Protein AF-A0A495JY18-F1 (afdb_monomer)

Mean predicted aligned error: 16.3 Å

Foldseek 3Di:
DDDDDDDDDDDDDDDDDDDDDDDDDPPPPPDDPDDFPPDDADEDDQPDDQQAQDDPQHWYAAPNWIWTWHDDDQWIWTFGPPAPDHRDTDIGHNPPPPDPPPVCPPPDDPPDPRRTNNNVNVVVVVVVVQADPVPRHGDD

Structure (mmCIF, N/CA/C/O backbone):
data_AF-A0A495JY18-F1
#
_entry.id   AF-A0A495JY18-F1
#
loop_
_atom_site.group_PDB
_atom_site.id
_atom_site.type_symbol
_atom_site.label_atom_id
_atom_site.label_alt_id
_atom_site.label_comp_id
_atom_site.label_asym_id
_atom_site.label_entity_id
_atom_site.label_seq_id
_atom_site.pdbx_PDB_ins_code
_atom_site.Cartn_x
_atom_site.Cartn_y
_atom_site.Cartn_z
_atom_site.occupancy
_atom_site.B_iso_or_equiv
_atom_site.auth_seq_id
_atom_site.auth_comp_id
_atom_site.auth_asym_id
_atom_site.auth_atom_id
_atom_site.pdbx_PDB_model_num
ATOM 1 N N . MET A 1 1 ? 28.451 68.472 44.646 1.00 46.84 1 MET A N 1
ATOM 2 C CA . MET A 1 1 ? 28.330 67.169 43.954 1.00 46.84 1 MET A CA 1
ATOM 3 C C . MET A 1 1 ? 26.974 67.140 43.270 1.00 46.84 1 MET A C 1
ATOM 5 O O . MET A 1 1 ? 25.976 67.416 43.920 1.00 46.84 1 MET A O 1
ATOM 9 N N . SER A 1 2 ? 26.993 66.992 41.948 1.00 47.94 2 SER A N 1
ATOM 10 C CA . SER A 1 2 ? 25.939 67.388 41.003 1.00 47.94 2 SER A CA 1
ATOM 11 C C . SER A 1 2 ? 24.695 66.477 40.981 1.00 47.94 2 SER A C 1
ATOM 13 O O . SER A 1 2 ? 24.796 65.308 41.358 1.00 47.94 2 SER A O 1
ATOM 15 N N . PRO A 1 3 ? 23.536 66.999 40.525 1.00 51.09 3 PRO A N 1
ATOM 16 C CA . PRO A 1 3 ? 22.244 66.304 40.518 1.00 51.09 3 PRO A CA 1
ATOM 17 C C . PRO A 1 3 ? 22.090 65.290 39.370 1.00 51.09 3 PRO A C 1
ATOM 19 O O . PRO A 1 3 ? 22.623 65.478 38.278 1.00 51.09 3 PRO A O 1
ATOM 22 N N . ARG A 1 4 ? 21.302 64.231 39.612 1.00 49.78 4 ARG A N 1
ATOM 23 C CA . ARG A 1 4 ? 20.810 63.288 38.592 1.00 49.78 4 ARG A CA 1
ATOM 24 C C . ARG A 1 4 ? 19.549 63.851 37.927 1.00 49.78 4 ARG A C 1
ATOM 26 O O . ARG A 1 4 ? 18.555 64.065 38.612 1.00 49.78 4 ARG A O 1
ATOM 33 N N . SER A 1 5 ? 19.602 64.019 36.607 1.00 51.72 5 SER A N 1
ATOM 34 C CA . SER A 1 5 ? 18.470 64.286 35.706 1.00 51.72 5 SER A CA 1
ATOM 35 C C . SER A 1 5 ? 18.673 63.552 34.359 1.00 51.72 5 SER A C 1
ATOM 37 O O . SER A 1 5 ? 19.797 63.117 34.100 1.00 51.72 5 SER A O 1
ATOM 39 N N . PRO A 1 6 ? 17.609 63.345 33.548 1.00 60.16 6 PRO A N 1
ATOM 40 C CA . PRO A 1 6 ? 17.376 62.109 32.779 1.00 60.16 6 PRO A CA 1
ATOM 41 C C . PRO A 1 6 ? 17.305 62.265 31.237 1.00 60.16 6 PRO A C 1
ATOM 43 O O . PRO A 1 6 ? 17.418 63.380 30.735 1.00 60.16 6 PRO A O 1
ATOM 46 N N . LEU A 1 7 ? 16.987 61.130 30.563 1.00 45.09 7 LEU A N 1
ATOM 47 C CA . LEU A 1 7 ? 16.418 60.904 29.199 1.00 45.09 7 LEU A CA 1
ATOM 48 C C . LEU A 1 7 ? 17.409 60.478 28.070 1.00 45.09 7 LEU A C 1
ATOM 50 O O . LEU A 1 7 ? 18.594 60.772 28.194 1.00 45.09 7 LEU A O 1
ATOM 54 N N . PRO A 1 8 ? 16.964 59.932 26.900 1.00 52.59 8 PRO A N 1
ATOM 55 C CA . PRO A 1 8 ? 15.890 58.947 26.599 1.00 52.59 8 PRO A CA 1
ATOM 56 C C . PRO A 1 8 ? 16.225 57.937 25.440 1.00 52.59 8 PRO A C 1
ATOM 58 O O . PRO A 1 8 ? 17.305 57.971 24.863 1.00 52.59 8 PRO A O 1
ATOM 61 N N . HIS A 1 9 ? 15.224 57.117 25.061 1.00 40.16 9 HIS A N 1
ATOM 62 C CA . HIS A 1 9 ? 15.012 56.384 23.784 1.00 40.16 9 HIS A CA 1
ATOM 63 C C . HIS A 1 9 ? 15.339 54.880 23.725 1.00 40.16 9 HIS A C 1
ATOM 65 O O . HIS A 1 9 ? 16.369 54.460 23.207 1.00 40.16 9 HIS A O 1
ATOM 71 N N . ALA A 1 10 ? 14.362 54.055 24.118 1.00 42.31 10 ALA A N 1
ATOM 72 C CA . ALA A 1 10 ? 14.137 52.773 23.452 1.00 42.31 10 ALA A CA 1
ATOM 73 C C . ALA A 1 10 ? 13.232 52.999 22.227 1.00 42.31 10 ALA A C 1
ATOM 75 O O . ALA A 1 10 ? 12.270 53.768 22.274 1.00 42.31 10 ALA A O 1
ATOM 76 N N . CYS A 1 11 ? 13.629 52.369 21.128 1.00 36.06 11 CYS A N 1
ATOM 77 C CA . CYS A 1 11 ? 13.139 52.514 19.763 1.00 36.06 11 CYS A CA 1
ATOM 78 C C . CYS A 1 11 ? 11.753 51.862 19.547 1.00 36.06 11 CYS A C 1
ATOM 80 O O . CYS A 1 11 ? 11.561 50.751 20.023 1.00 36.06 11 CYS A O 1
ATOM 82 N N . LEU A 1 12 ? 10.877 52.579 18.814 1.00 44.28 12 LEU A N 1
ATOM 83 C CA . LEU A 1 12 ? 9.844 52.207 17.806 1.00 44.28 12 LEU A CA 1
ATOM 84 C C . LEU A 1 12 ? 9.036 50.880 17.900 1.00 44.28 12 LEU A C 1
ATOM 86 O O . LEU A 1 12 ? 9.575 49.881 18.359 1.00 44.28 12 LEU A O 1
ATOM 90 N N . PRO A 1 13 ? 7.785 50.808 17.356 1.00 45.19 13 PRO A N 1
ATOM 91 C CA . PRO A 1 13 ? 7.299 51.563 16.178 1.00 45.19 13 PRO A CA 1
ATOM 92 C C . PRO A 1 13 ? 5.856 52.139 16.215 1.00 45.19 13 PRO A C 1
ATOM 94 O O . PRO A 1 13 ? 4.992 51.619 16.920 1.00 45.19 13 PRO A O 1
ATOM 97 N N . PRO A 1 14 ? 5.547 53.157 15.379 1.00 40.03 14 PRO A N 1
ATOM 98 C CA . PRO A 1 14 ? 4.188 53.464 14.939 1.00 40.03 14 PRO A CA 1
ATOM 99 C C . PRO A 1 14 ? 3.821 52.759 13.612 1.00 40.03 14 PRO A C 1
ATOM 101 O O . PRO A 1 14 ? 4.664 52.549 12.742 1.00 40.03 14 PRO A O 1
ATOM 104 N N . ALA A 1 15 ? 2.537 52.417 13.476 1.00 41.78 15 ALA A N 1
ATOM 105 C CA . ALA A 1 15 ? 1.838 51.991 12.250 1.00 41.78 15 ALA A CA 1
ATOM 106 C C . ALA A 1 15 ? 1.461 53.215 11.363 1.00 41.78 15 ALA A C 1
ATOM 108 O O . ALA A 1 15 ? 1.755 54.338 11.778 1.00 41.78 15 ALA A O 1
ATOM 109 N N . PRO A 1 16 ? 0.606 53.105 10.318 1.00 65.50 16 PRO A N 1
ATOM 110 C CA . PRO A 1 16 ? 0.549 52.243 9.120 1.00 65.50 16 PRO A CA 1
ATOM 111 C C . PRO A 1 16 ? 0.519 53.093 7.804 1.00 65.50 16 PRO A C 1
ATOM 113 O O . PRO A 1 16 ? 0.713 54.304 7.856 1.00 65.50 16 PRO A O 1
ATOM 116 N N . SER A 1 17 ? 0.182 52.459 6.662 1.00 40.69 17 SER A N 1
ATOM 117 C CA . SER A 1 17 ? -0.203 53.044 5.345 1.00 40.69 17 SER A CA 1
ATOM 118 C C . SER A 1 17 ? 0.973 53.350 4.393 1.00 40.69 17 SER A C 1
ATOM 120 O O . SER A 1 17 ? 2.020 53.799 4.831 1.00 40.69 17 SER A O 1
ATOM 122 N N . ASP A 1 18 ? 0.930 53.147 3.073 1.00 43.41 18 ASP A N 1
ATOM 123 C CA . ASP A 1 18 ? -0.124 52.790 2.118 1.00 43.41 18 ASP A CA 1
ATOM 124 C C . ASP A 1 18 ? 0.543 52.354 0.786 1.00 43.41 18 ASP A C 1
ATOM 126 O O . ASP A 1 18 ? 1.722 52.631 0.569 1.00 43.41 18 ASP A O 1
ATOM 130 N N . SER A 1 19 ? -0.270 51.836 -0.141 1.00 41.91 19 SER A N 1
ATOM 131 C CA . SER A 1 19 ? -0.110 51.916 -1.607 1.00 41.91 19 SER A CA 1
ATOM 132 C C . SER A 1 19 ? 0.919 51.032 -2.329 1.00 41.91 19 SER A C 1
ATOM 134 O O . SER A 1 19 ? 2.127 51.214 -2.219 1.00 41.91 19 SER A O 1
ATOM 136 N N . GLY A 1 20 ? 0.410 50.209 -3.257 1.00 38.28 20 GLY A N 1
ATOM 137 C CA . GLY A 1 20 ? 1.148 49.892 -4.485 1.00 38.28 20 GLY A CA 1
ATOM 138 C C . GLY A 1 20 ? 0.936 48.499 -5.072 1.00 38.28 20 GLY A C 1
ATOM 139 O O . GLY A 1 20 ? 1.728 47.604 -4.829 1.00 38.28 20 GLY A O 1
ATOM 140 N N . THR A 1 21 ? -0.083 48.370 -5.925 1.00 45.94 21 THR A N 1
ATOM 141 C CA . THR A 1 21 ? -0.035 47.648 -7.217 1.00 45.94 21 THR A CA 1
ATOM 142 C C . THR A 1 21 ? 0.615 46.256 -7.307 1.00 45.94 21 THR A C 1
ATOM 144 O O . THR A 1 21 ? 1.823 46.140 -7.462 1.00 45.94 21 THR A O 1
ATOM 147 N N . GLY A 1 22 ? -0.243 45.251 -7.521 1.00 44.53 22 GLY A N 1
ATOM 148 C CA . GLY A 1 22 ? -0.124 44.352 -8.677 1.00 44.53 22 GLY A CA 1
ATOM 149 C C . GLY A 1 22 ? 0.749 43.098 -8.542 1.00 44.53 22 GLY A C 1
ATOM 150 O O . GLY A 1 22 ? 1.833 43.122 -7.981 1.00 44.53 22 GLY A O 1
ATOM 151 N N . PHE A 1 23 ? 0.258 42.042 -9.201 1.00 37.78 23 PHE A N 1
ATOM 152 C CA . PHE A 1 23 ? 0.829 40.709 -9.456 1.00 37.78 23 PHE A CA 1
ATOM 153 C C . PHE A 1 23 ? 0.568 39.628 -8.387 1.00 37.78 23 PHE A C 1
ATOM 155 O O . PHE A 1 23 ? 0.936 39.797 -7.225 1.00 37.78 23 PHE A O 1
ATOM 162 N N . PRO A 1 24 ? -0.039 38.477 -8.761 1.00 42.62 24 PRO A N 1
ATOM 163 C CA . PRO A 1 24 ? -0.040 37.305 -7.897 1.00 42.62 24 PRO A CA 1
ATOM 164 C C . PRO A 1 24 ? 1.400 36.793 -7.787 1.00 42.62 24 PRO A C 1
ATOM 166 O O . PRO A 1 24 ? 1.970 36.299 -8.758 1.00 42.62 24 PRO A O 1
ATOM 169 N N . SER A 1 25 ? 1.993 36.948 -6.602 1.00 37.16 25 SER A N 1
ATOM 170 C CA . SER A 1 25 ? 3.309 36.401 -6.287 1.00 37.16 25 SER A CA 1
ATOM 171 C C . SER A 1 25 ? 3.233 34.878 -6.329 1.00 37.16 25 SER A C 1
ATOM 173 O O . SER A 1 25 ? 2.685 34.237 -5.431 1.00 37.16 25 SER A O 1
ATOM 175 N N . THR A 1 26 ? 3.800 34.307 -7.386 1.00 50.12 26 THR A N 1
ATOM 176 C CA . THR A 1 26 ? 4.331 32.948 -7.418 1.00 50.12 26 THR A CA 1
ATOM 177 C C . THR A 1 26 ? 5.387 32.831 -6.322 1.00 50.12 26 THR A C 1
ATOM 179 O O . THR A 1 26 ? 6.575 33.040 -6.557 1.00 50.12 26 THR A O 1
ATOM 182 N N . SER A 1 27 ? 4.951 32.555 -5.095 1.00 42.56 27 SER A N 1
ATOM 183 C CA . SER A 1 27 ? 5.849 32.227 -3.995 1.00 42.56 27 SER A CA 1
ATOM 184 C C . SER A 1 27 ? 6.280 30.778 -4.155 1.00 42.56 27 SER A C 1
ATOM 186 O O . SER A 1 27 ? 5.695 29.847 -3.608 1.00 42.56 27 SER A O 1
ATOM 188 N N . GLU A 1 28 ? 7.307 30.643 -4.983 1.00 47.38 28 GLU A N 1
ATOM 189 C CA . GLU A 1 28 ? 8.352 29.639 -4.922 1.00 47.38 28 GLU A CA 1
ATOM 190 C C . GLU A 1 28 ? 8.692 29.353 -3.449 1.00 47.38 28 GLU A C 1
ATOM 192 O O . GLU A 1 28 ? 9.454 30.070 -2.795 1.00 47.38 28 GLU A O 1
ATOM 197 N N . VAL A 1 29 ? 8.073 28.314 -2.887 1.00 44.28 29 VAL A N 1
ATOM 198 C CA . VAL A 1 29 ? 8.577 27.716 -1.657 1.00 44.28 29 VAL A CA 1
ATOM 19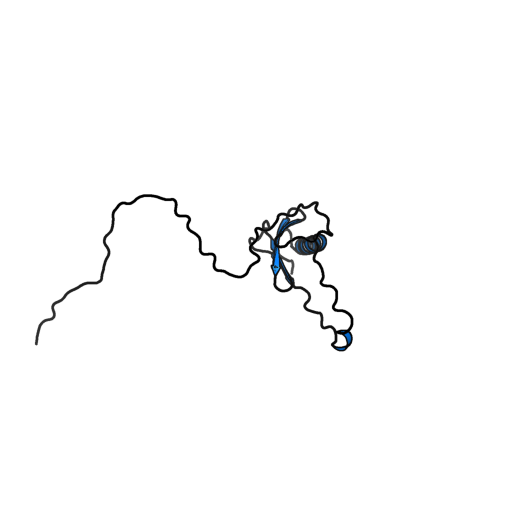9 C C . VAL A 1 29 ? 9.873 27.044 -2.063 1.00 44.28 29 VAL A C 1
ATOM 201 O O . VAL A 1 29 ? 9.866 26.041 -2.773 1.00 44.28 29 VAL A O 1
ATOM 204 N N . ARG A 1 30 ? 10.982 27.652 -1.641 1.00 48.53 30 ARG A N 1
ATOM 205 C CA . ARG A 1 30 ? 12.321 27.069 -1.626 1.00 48.53 30 ARG A CA 1
ATOM 206 C C . ARG A 1 30 ? 12.241 25.699 -0.963 1.00 48.53 30 ARG A C 1
ATOM 208 O O . ARG A 1 30 ? 12.325 25.589 0.258 1.00 48.53 30 ARG A O 1
ATOM 215 N N . GLN A 1 31 ? 12.040 24.669 -1.773 1.00 39.75 31 GLN A N 1
ATOM 216 C CA . GLN A 1 31 ? 12.155 23.291 -1.342 1.00 39.75 31 GLN A CA 1
ATOM 217 C C . GLN A 1 31 ? 13.644 23.051 -1.134 1.00 39.75 31 GLN A C 1
ATOM 219 O O . GLN A 1 31 ? 14.431 22.967 -2.075 1.00 39.75 31 GLN A O 1
ATOM 224 N N . THR A 1 32 ? 14.036 23.058 0.135 1.00 39.72 32 THR A N 1
ATOM 225 C CA . THR A 1 32 ? 15.287 22.492 0.619 1.00 39.72 32 THR A CA 1
ATOM 226 C C . THR A 1 32 ? 15.525 21.169 -0.092 1.00 39.72 32 THR A C 1
ATOM 228 O O . THR A 1 32 ? 14.740 20.232 0.046 1.00 39.72 32 THR A O 1
ATOM 231 N N . VAL A 1 33 ? 16.595 21.132 -0.882 1.00 45.44 33 VAL A N 1
ATOM 232 C CA . VAL A 1 33 ? 17.096 19.935 -1.550 1.00 45.44 33 VAL A CA 1
ATOM 233 C C . VAL A 1 33 ? 17.524 18.959 -0.457 1.00 45.44 33 VAL A C 1
ATOM 235 O O . VAL A 1 33 ? 18.639 19.013 0.054 1.00 45.44 33 VAL A O 1
ATOM 238 N N . THR A 1 34 ? 16.587 18.109 -0.062 1.00 39.53 34 THR A N 1
ATOM 239 C CA . THR A 1 34 ? 16.824 16.887 0.699 1.00 39.53 34 THR A CA 1
ATOM 240 C C . THR A 1 34 ? 16.575 15.793 -0.321 1.00 39.53 34 THR A C 1
ATOM 242 O O . THR A 1 34 ? 15.495 15.739 -0.896 1.00 39.53 34 THR A O 1
ATOM 245 N N . SER A 1 35 ? 17.603 15.026 -0.654 1.00 42.47 35 SER A N 1
ATOM 246 C CA . SER A 1 35 ? 17.565 14.014 -1.706 1.00 42.47 35 SER A CA 1
ATOM 247 C C . SER A 1 35 ? 16.446 12.992 -1.460 1.00 42.47 35 SER A C 1
ATOM 249 O O . SER A 1 35 ? 16.612 12.087 -0.652 1.00 42.47 35 SER A O 1
ATOM 251 N N . SER A 1 36 ? 15.313 13.115 -2.143 1.00 42.44 36 SER A N 1
ATOM 252 C CA . SER A 1 36 ? 14.237 12.119 -2.132 1.00 42.44 36 SER A CA 1
ATOM 253 C C . SER A 1 36 ? 13.647 12.049 -3.535 1.00 42.44 36 SER A C 1
ATOM 255 O O . SER A 1 36 ? 13.299 13.085 -4.093 1.00 42.44 36 SER A O 1
ATOM 257 N N . ASN A 1 37 ? 13.613 10.855 -4.139 1.00 47.72 37 ASN A N 1
ATOM 258 C CA . ASN A 1 37 ? 13.084 10.580 -5.484 1.00 47.72 37 ASN A CA 1
ATOM 259 C C . ASN A 1 37 ? 11.831 11.434 -5.793 1.00 47.72 37 ASN A C 1
ATOM 261 O O . ASN A 1 37 ? 10.731 11.141 -5.334 1.00 47.72 37 ASN A O 1
ATOM 265 N N . THR A 1 38 ? 12.021 12.538 -6.527 1.00 52.97 38 THR A N 1
ATOM 266 C CA . THR A 1 38 ? 11.108 13.700 -6.576 1.00 52.97 38 THR A CA 1
ATOM 267 C C . THR A 1 38 ? 10.074 13.573 -7.703 1.00 52.97 38 THR A C 1
ATOM 269 O O . THR A 1 38 ? 9.931 14.461 -8.542 1.00 52.97 38 THR A O 1
ATOM 272 N N . GLY A 1 39 ? 9.387 12.435 -7.781 1.00 60.69 39 GLY A N 1
ATOM 273 C CA . GLY A 1 39 ? 8.225 12.245 -8.652 1.00 60.69 39 GLY A CA 1
ATOM 274 C C . GLY A 1 39 ? 6.951 12.126 -7.812 1.00 60.69 39 GLY A C 1
ATOM 275 O O . GLY A 1 39 ? 7.024 11.585 -6.708 1.00 60.69 39 GLY A O 1
ATOM 276 N N . PRO A 1 40 ? 5.784 12.612 -8.279 1.00 77.56 40 PRO A N 1
ATOM 277 C CA . PRO A 1 40 ? 4.526 12.259 -7.632 1.00 77.56 40 PRO A CA 1
ATOM 278 C C . PRO A 1 40 ? 4.377 10.729 -7.653 1.00 77.56 40 PRO A C 1
ATOM 280 O O . PRO A 1 40 ? 4.661 10.121 -8.691 1.00 77.56 40 PRO A O 1
ATOM 283 N N . PRO A 1 41 ? 3.958 10.096 -6.544 1.00 85.50 41 PRO A N 1
ATOM 284 C CA . PRO A 1 41 ? 3.794 8.656 -6.522 1.00 85.50 41 PRO A CA 1
ATOM 285 C C . PRO A 1 41 ? 2.732 8.230 -7.537 1.00 85.50 41 PRO A C 1
ATOM 287 O O . PRO A 1 41 ? 1.673 8.850 -7.663 1.00 85.50 41 PRO A O 1
ATOM 290 N N . VAL A 1 42 ? 3.040 7.183 -8.299 1.00 89.69 42 VAL A N 1
ATOM 291 C CA . VAL A 1 42 ? 2.161 6.694 -9.365 1.00 89.69 42 VAL A CA 1
ATOM 292 C C . VAL A 1 42 ? 1.130 5.747 -8.768 1.00 89.69 42 VAL A C 1
ATOM 294 O O . VAL A 1 42 ? 1.487 4.758 -8.132 1.00 89.69 42 VAL A O 1
ATOM 297 N N . GLN A 1 43 ? -0.156 6.014 -8.992 1.00 90.12 43 GLN A N 1
ATOM 298 C CA . GLN A 1 43 ? -1.212 5.092 -8.585 1.00 90.12 43 GLN A CA 1
ATOM 299 C C . GLN A 1 43 ? -1.204 3.849 -9.478 1.00 90.12 43 GLN A C 1
ATOM 301 O O . GLN A 1 43 ? -1.382 3.939 -10.694 1.00 90.12 43 GLN A O 1
ATOM 306 N N . ILE A 1 44 ? -1.008 2.687 -8.862 1.00 93.12 44 ILE A N 1
ATOM 307 C CA . ILE A 1 44 ? -1.031 1.394 -9.537 1.00 93.12 44 ILE A CA 1
ATOM 308 C C . ILE A 1 44 ? -2.453 0.844 -9.527 1.00 93.12 44 ILE A C 1
ATOM 310 O O . ILE A 1 44 ? -3.133 0.858 -8.502 1.00 93.12 44 ILE A O 1
ATOM 314 N N . ASP A 1 45 ? -2.895 0.337 -10.677 1.00 89.69 45 ASP A N 1
ATOM 315 C CA . ASP A 1 45 ? -4.167 -0.372 -10.780 1.00 89.69 45 ASP A CA 1
ATOM 316 C C . ASP A 1 45 ? -4.138 -1.619 -9.869 1.00 89.69 45 ASP A C 1
ATOM 318 O O . ASP A 1 45 ? -3.240 -2.459 -10.011 1.00 89.69 45 ASP A O 1
ATOM 322 N N . PRO A 1 46 ? -5.104 -1.794 -8.948 1.00 84.75 46 PRO A N 1
ATOM 323 C CA . PRO A 1 46 ? -5.216 -3.006 -8.139 1.00 84.75 46 PRO A CA 1
ATOM 324 C C . PRO A 1 46 ? -5.276 -4.300 -8.965 1.00 84.75 46 PRO A C 1
ATOM 326 O O . PRO A 1 46 ? -4.872 -5.348 -8.466 1.00 84.75 46 PRO A O 1
ATOM 329 N N . ALA A 1 47 ? -5.721 -4.237 -10.224 1.00 87.25 47 ALA A N 1
ATOM 330 C CA . ALA A 1 47 ? -5.762 -5.366 -11.151 1.00 87.25 47 ALA A CA 1
ATOM 331 C C . ALA A 1 47 ? -4.455 -5.588 -11.941 1.00 87.25 47 ALA A C 1
ATOM 333 O O . ALA A 1 47 ? -4.371 -6.537 -12.723 1.00 87.25 47 ALA A O 1
ATOM 334 N N . ALA A 1 48 ? -3.430 -4.744 -11.765 1.00 89.50 48 ALA A N 1
ATOM 335 C CA . ALA A 1 48 ? -2.148 -4.910 -12.449 1.00 89.50 48 ALA A CA 1
ATOM 336 C C . ALA A 1 48 ? -1.501 -6.273 -12.109 1.00 89.50 48 ALA A C 1
ATOM 338 O O . ALA A 1 48 ? -1.625 -6.718 -10.965 1.00 89.50 48 ALA A O 1
ATOM 339 N N . PRO A 1 49 ? -0.790 -6.933 -13.044 1.00 92.81 49 PRO A N 1
ATOM 340 C CA . PRO A 1 49 ? -0.180 -8.243 -12.803 1.00 92.81 49 PRO A CA 1
ATOM 341 C C . PRO A 1 49 ? 0.869 -8.223 -11.688 1.00 92.81 49 PRO A C 1
ATOM 343 O O . PRO A 1 49 ? 1.656 -7.280 -11.602 1.00 92.81 49 PRO A O 1
ATOM 346 N N . ASP A 1 50 ? 0.941 -9.295 -10.898 1.00 90.56 50 ASP A N 1
ATOM 347 C CA . ASP A 1 50 ? 1.897 -9.427 -9.788 1.00 90.56 50 ASP A CA 1
ATOM 348 C C . ASP A 1 50 ? 3.365 -9.415 -10.236 1.00 90.56 50 ASP A C 1
ATOM 350 O O . ASP A 1 50 ? 4.216 -8.936 -9.494 1.00 90.56 50 ASP A O 1
ATOM 354 N N . ASP A 1 51 ? 3.670 -9.867 -11.454 1.00 91.06 51 ASP A N 1
ATOM 355 C CA . ASP A 1 51 ? 5.034 -9.869 -12.008 1.00 91.06 51 ASP A CA 1
ATOM 356 C C . ASP A 1 51 ? 5.502 -8.480 -12.479 1.00 91.06 51 ASP A C 1
ATOM 358 O O . ASP A 1 51 ? 6.639 -8.307 -12.924 1.00 91.06 51 ASP A O 1
ATOM 362 N N . THR A 1 52 ? 4.628 -7.472 -12.407 1.00 91.38 52 THR A N 1
ATOM 363 C CA . THR A 1 52 ? 4.960 -6.103 -12.809 1.00 91.38 52 THR A CA 1
ATOM 364 C C . THR A 1 52 ? 5.983 -5.516 -11.851 1.00 91.38 52 THR A C 1
ATOM 366 O O . THR A 1 52 ? 5.814 -5.574 -10.635 1.00 91.38 52 THR A O 1
ATOM 369 N N . VAL A 1 53 ? 7.015 -4.887 -12.405 1.00 89.81 53 VAL A N 1
ATOM 370 C CA . VAL A 1 53 ? 8.005 -4.122 -11.644 1.00 89.81 53 VAL A CA 1
ATOM 371 C C . VAL A 1 53 ? 7.607 -2.648 -11.714 1.00 89.81 53 VAL A C 1
ATOM 373 O O . VAL A 1 53 ? 7.706 -2.053 -12.792 1.00 89.81 53 VAL A O 1
ATOM 376 N N . PRO A 1 54 ? 7.095 -2.057 -10.624 1.00 87.88 54 PRO A N 1
ATOM 377 C CA . PRO A 1 54 ? 6.654 -0.673 -10.646 1.00 87.88 54 PRO A CA 1
ATOM 378 C C . PRO A 1 54 ? 7.836 0.311 -10.578 1.00 87.88 54 PRO A C 1
ATOM 380 O O . PRO A 1 54 ? 8.838 0.032 -9.918 1.00 87.88 54 PRO A O 1
ATOM 383 N N . PRO A 1 55 ? 7.722 1.499 -11.197 1.00 87.12 55 PRO A N 1
ATOM 384 C CA . PRO A 1 55 ? 8.644 2.598 -10.943 1.00 87.12 55 PRO A CA 1
ATOM 385 C C . PRO A 1 55 ? 8.280 3.283 -9.617 1.00 87.12 55 PRO A C 1
ATOM 387 O O . PRO A 1 55 ? 7.248 3.943 -9.529 1.00 87.12 55 PRO A O 1
ATOM 390 N N . LEU A 1 56 ? 9.113 3.130 -8.585 1.00 87.56 56 LEU A N 1
ATOM 391 C CA . LEU A 1 56 ? 8.904 3.793 -7.294 1.00 87.56 56 LEU A CA 1
ATOM 392 C C . LEU A 1 56 ? 9.121 5.321 -7.395 1.00 87.56 56 LEU A C 1
ATOM 394 O O . LEU A 1 56 ? 9.981 5.762 -8.163 1.00 87.56 56 LEU A O 1
ATOM 398 N N . PRO A 1 57 ? 8.402 6.139 -6.601 1.00 92.38 57 PRO A N 1
ATOM 399 C CA . PRO A 1 57 ? 7.394 5.750 -5.609 1.00 92.38 57 PRO A CA 1
ATOM 400 C C . PRO A 1 57 ? 6.012 5.444 -6.218 1.00 92.38 57 PRO A C 1
ATOM 402 O O . PRO A 1 57 ? 5.638 6.000 -7.253 1.00 92.38 57 PRO A O 1
ATOM 405 N N . ILE A 1 58 ? 5.227 4.589 -5.553 1.00 93.19 58 ILE A N 1
ATOM 406 C CA . ILE A 1 58 ? 3.875 4.201 -5.998 1.00 93.19 58 ILE A CA 1
ATOM 407 C C . ILE A 1 58 ? 2.821 4.300 -4.898 1.00 93.19 58 ILE A C 1
ATOM 409 O O . ILE A 1 58 ? 3.144 4.220 -3.718 1.00 93.19 58 ILE A O 1
ATOM 413 N N . ILE A 1 59 ? 1.555 4.406 -5.304 1.00 94.31 59 ILE A N 1
ATOM 414 C CA . ILE A 1 59 ? 0.386 4.183 -4.447 1.00 94.31 59 ILE A CA 1
ATOM 415 C C . ILE A 1 59 ? -0.234 2.841 -4.828 1.00 94.31 59 ILE A C 1
ATOM 417 O O . ILE A 1 59 ? -0.564 2.614 -5.997 1.00 94.31 59 ILE A O 1
ATOM 421 N N . LEU A 1 60 ? -0.416 1.966 -3.844 1.00 94.50 60 LEU A N 1
ATOM 422 C CA . LEU A 1 60 ? -0.966 0.629 -4.023 1.00 94.50 60 LEU A CA 1
ATOM 423 C C . LEU A 1 60 ? -2.135 0.398 -3.063 1.00 94.50 60 LEU A C 1
ATO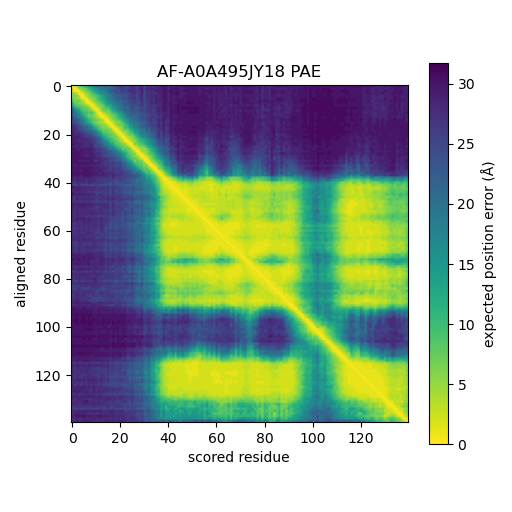M 425 O O . LEU A 1 60 ? -2.006 0.600 -1.858 1.00 94.50 60 LEU A O 1
ATOM 429 N N . THR A 1 61 ? -3.269 -0.059 -3.597 1.00 94.56 61 THR A N 1
ATOM 430 C CA . THR A 1 61 ? -4.426 -0.460 -2.789 1.00 94.56 61 THR A CA 1
ATOM 431 C C . THR A 1 61 ? -4.497 -1.980 -2.686 1.00 94.56 61 THR A C 1
ATOM 433 O O . THR A 1 61 ? -4.572 -2.673 -3.703 1.00 94.56 61 THR A O 1
ATOM 436 N N . VAL A 1 62 ? -4.505 -2.495 -1.459 1.00 92.94 62 VAL A N 1
ATOM 437 C CA . VAL A 1 62 ? -4.584 -3.923 -1.130 1.00 92.94 62 VAL A CA 1
ATOM 438 C C . VAL A 1 62 ? -5.705 -4.112 -0.119 1.00 92.94 62 VAL A C 1
ATOM 440 O O . VAL A 1 62 ? -5.704 -3.478 0.929 1.00 92.94 62 VAL A O 1
ATOM 443 N N . ASP A 1 63 ? -6.700 -4.932 -0.458 1.00 90.81 63 ASP 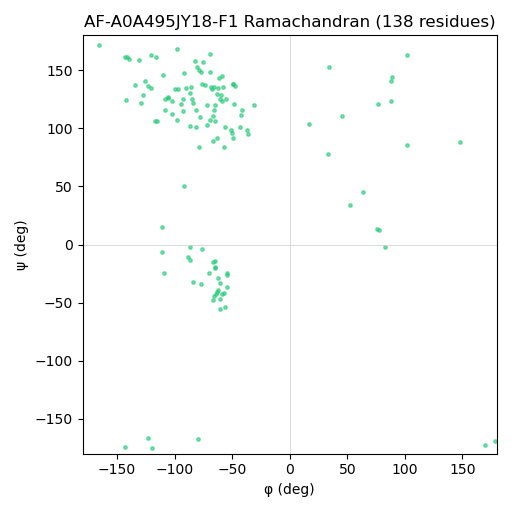A N 1
ATOM 444 C CA . ASP A 1 63 ? -7.842 -5.250 0.415 1.00 90.81 63 ASP A CA 1
ATOM 445 C C . ASP A 1 63 ? -8.570 -4.002 0.974 1.00 90.81 63 ASP A C 1
ATOM 447 O O . ASP A 1 63 ? -9.077 -3.978 2.093 1.00 90.81 63 ASP A O 1
ATOM 451 N N . GLY A 1 64 ? -8.625 -2.933 0.170 1.00 90.50 64 GLY A N 1
ATOM 452 C CA . GLY A 1 64 ? -9.238 -1.648 0.532 1.00 90.50 64 GLY A CA 1
ATOM 453 C C . GLY A 1 64 ? -8.340 -0.704 1.343 1.00 90.50 64 GLY A C 1
ATOM 454 O O . GLY A 1 64 ? -8.745 0.424 1.623 1.00 90.50 64 GLY A O 1
ATOM 455 N N . GLN A 1 65 ? -7.121 -1.122 1.682 1.00 92.06 65 GLN A N 1
ATOM 456 C CA . GLN A 1 65 ? -6.113 -0.309 2.359 1.00 92.06 65 GLN A CA 1
ATOM 457 C C . GLN A 1 65 ? -5.139 0.290 1.345 1.00 92.06 65 GLN A C 1
ATOM 459 O O . GLN A 1 65 ? -4.669 -0.407 0.448 1.00 92.06 65 GLN A O 1
ATOM 464 N N . THR A 1 66 ? -4.846 1.580 1.471 1.00 93.06 66 THR A N 1
ATOM 465 C CA . THR A 1 66 ? -3.992 2.329 0.546 1.00 93.06 66 THR A CA 1
ATOM 466 C C . THR A 1 66 ? -2.644 2.590 1.190 1.00 93.06 66 THR A C 1
ATOM 468 O O . THR A 1 66 ? -2.577 3.141 2.289 1.00 93.06 66 THR A O 1
ATOM 471 N N . PHE A 1 67 ? -1.588 2.211 0.478 1.00 93.75 67 PHE A N 1
ATOM 472 C CA . PHE A 1 67 ? -0.213 2.404 0.901 1.00 93.75 67 PHE A CA 1
ATOM 473 C C . PHE A 1 67 ? 0.577 3.203 -0.129 1.00 93.75 67 PHE A C 1
ATOM 475 O O . PHE A 1 67 ? 0.521 2.905 -1.325 1.00 93.75 67 PHE A O 1
ATOM 482 N N . THR A 1 68 ? 1.376 4.151 0.348 1.00 94.25 68 THR A N 1
ATOM 483 C CA . THR A 1 68 ? 2.428 4.794 -0.439 1.00 94.25 68 THR A CA 1
ATOM 484 C C . THR A 1 68 ? 3.742 4.064 -0.186 1.00 94.25 68 THR A C 1
ATOM 486 O O . THR A 1 68 ? 4.201 3.978 0.951 1.00 94.25 68 THR A O 1
ATOM 489 N N . ILE A 1 69 ? 4.344 3.530 -1.249 1.00 92.75 69 ILE A N 1
ATOM 490 C CA . ILE A 1 69 ? 5.587 2.758 -1.195 1.00 92.75 69 ILE A CA 1
ATOM 491 C C . ILE A 1 69 ? 6.711 3.595 -1.790 1.00 92.75 69 ILE A C 1
ATOM 493 O O . ILE A 1 69 ? 6.626 4.048 -2.938 1.00 92.75 69 ILE A O 1
ATOM 497 N N . THR A 1 70 ? 7.778 3.778 -1.021 1.00 90.69 70 THR A N 1
ATOM 498 C CA . THR A 1 70 ? 8.954 4.552 -1.423 1.00 90.69 70 THR A CA 1
ATOM 499 C C . THR A 1 70 ? 10.224 3.727 -1.283 1.00 90.69 70 THR A C 1
ATOM 501 O O . THR A 1 70 ? 10.395 3.008 -0.302 1.00 90.69 70 THR A O 1
ATOM 504 N N . GLU A 1 71 ? 11.139 3.863 -2.242 1.00 86.69 71 GLU A N 1
ATOM 505 C CA . GLU A 1 71 ? 12.467 3.253 -2.140 1.00 86.69 71 GLU A CA 1
ATOM 506 C C . GLU A 1 71 ? 13.281 3.936 -1.032 1.00 86.69 71 GLU A C 1
ATOM 508 O O . GLU A 1 71 ? 13.326 5.168 -0.948 1.00 86.69 71 GLU A O 1
ATOM 513 N N . ARG A 1 72 ? 13.959 3.126 -0.221 1.00 81.06 72 ARG A N 1
ATOM 514 C CA . ARG A 1 72 ? 14.936 3.533 0.791 1.00 81.06 72 ARG A CA 1
ATOM 515 C C . ARG A 1 72 ? 16.286 2.886 0.481 1.00 81.06 72 ARG A C 1
ATOM 517 O O . ARG A 1 72 ? 16.353 1.913 -0.267 1.00 81.06 72 ARG A O 1
ATOM 524 N N . ASP A 1 73 ? 17.365 3.405 1.069 1.00 74.12 73 ASP A N 1
ATOM 525 C CA . ASP A 1 73 ? 18.709 2.820 0.991 1.00 74.12 73 ASP A CA 1
ATOM 526 C C . ASP A 1 73 ? 18.703 1.324 1.336 1.00 74.12 73 ASP A C 1
ATOM 528 O O . ASP A 1 73 ? 18.739 0.924 2.499 1.00 74.12 73 ASP A O 1
ATOM 532 N N . GLY A 1 74 ? 18.639 0.502 0.287 1.00 73.81 74 GLY A N 1
ATOM 533 C CA . GLY A 1 74 ? 18.536 -0.942 0.401 1.00 73.81 74 GLY A CA 1
ATOM 534 C C . GLY A 1 74 ? 17.244 -1.395 1.065 1.00 73.81 74 GLY A C 1
ATOM 535 O O . GLY A 1 74 ? 17.328 -2.247 1.928 1.00 73.81 74 GLY A O 1
ATOM 536 N N . GLY A 1 75 ? 16.077 -0.856 0.718 1.00 83.56 75 GLY A N 1
ATOM 537 C CA . GLY A 1 75 ? 14.793 -1.312 1.255 1.00 83.56 75 GLY A CA 1
ATOM 538 C C . GLY A 1 75 ? 13.610 -0.510 0.722 1.00 83.56 75 GLY A C 1
ATOM 539 O O . GLY A 1 75 ? 13.766 0.296 -0.194 1.00 83.56 75 GLY A O 1
ATOM 540 N N . HIS A 1 76 ? 12.444 -0.704 1.330 1.00 88.06 76 HIS A N 1
ATOM 541 C CA . HIS A 1 76 ? 11.211 0.009 0.997 1.00 88.06 76 HIS A CA 1
ATOM 542 C C . HIS A 1 76 ? 10.520 0.483 2.266 1.00 88.06 76 HIS A C 1
ATOM 544 O O . HIS A 1 76 ? 10.407 -0.269 3.233 1.00 88.06 76 HIS A O 1
ATOM 550 N N . ASP A 1 77 ? 10.028 1.715 2.249 1.00 90.38 77 ASP A N 1
ATOM 551 C CA . ASP A 1 77 ? 9.124 2.222 3.274 1.00 90.38 77 ASP A CA 1
ATOM 552 C C . ASP A 1 77 ? 7.685 2.149 2.745 1.00 90.38 77 ASP A C 1
ATOM 554 O O . ASP A 1 77 ? 7.409 2.535 1.607 1.00 90.38 77 ASP A O 1
ATOM 558 N N . TYR A 1 78 ? 6.778 1.649 3.579 1.00 92.38 78 TYR A N 1
ATOM 559 C CA . TYR A 1 78 ? 5.355 1.492 3.301 1.00 92.38 78 TYR A CA 1
ATOM 560 C C . TYR A 1 78 ? 4.581 2.397 4.260 1.00 92.38 78 TYR A C 1
ATOM 562 O O . TYR A 1 78 ? 4.463 2.094 5.447 1.00 92.38 78 TYR A O 1
ATOM 570 N N . ASN A 1 79 ? 4.042 3.504 3.756 1.00 92.69 79 ASN A N 1
ATOM 571 C CA . ASN A 1 79 ? 3.194 4.412 4.525 1.00 92.69 79 ASN A CA 1
ATOM 572 C C . ASN A 1 79 ? 1.721 4.027 4.355 1.00 92.69 79 ASN A C 1
ATOM 574 O O . ASN A 1 79 ? 1.248 3.959 3.224 1.00 92.69 79 ASN A O 1
ATOM 578 N N . TRP A 1 80 ? 0.994 3.791 5.448 1.00 92.31 80 TRP A N 1
ATOM 579 C CA . TRP A 1 80 ? -0.430 3.458 5.419 1.00 92.31 80 TRP A CA 1
ATOM 580 C C . TRP A 1 80 ? -1.274 4.738 5.416 1.00 92.31 80 TRP A C 1
ATOM 582 O O . TRP A 1 80 ? -1.478 5.382 6.446 1.00 92.31 80 TRP A O 1
ATOM 592 N N . ASP A 1 81 ? -1.783 5.112 4.244 1.00 90.81 81 ASP A N 1
ATOM 593 C CA . ASP A 1 81 ? -2.402 6.425 4.029 1.00 90.81 81 ASP A CA 1
ATOM 594 C C . ASP A 1 81 ? -3.822 6.528 4.605 1.00 90.81 81 ASP A C 1
ATOM 596 O O . ASP A 1 81 ? -4.236 7.596 5.056 1.00 90.81 81 ASP A O 1
ATOM 600 N N . ASN A 1 82 ? -4.585 5.431 4.584 1.00 88.81 82 ASN A N 1
ATOM 601 C CA . ASN A 1 82 ? -5.970 5.378 5.069 1.00 88.81 82 ASN A CA 1
ATOM 602 C C . ASN A 1 82 ? -6.146 4.546 6.348 1.00 88.81 82 ASN A C 1
ATOM 604 O O . ASN A 1 82 ? -7.274 4.187 6.695 1.00 88.81 82 ASN A O 1
ATOM 608 N N . GLY A 1 83 ? -5.044 4.233 7.029 1.00 84.88 83 GLY A N 1
ATOM 609 C CA . GLY A 1 83 ? -5.061 3.452 8.255 1.00 84.88 83 GLY A CA 1
ATOM 610 C C . GLY A 1 83 ? -5.682 4.197 9.438 1.00 84.88 83 GLY A C 1
ATOM 611 O O . GLY A 1 83 ? -5.806 5.424 9.419 1.00 84.88 83 GLY A O 1
ATOM 612 N N . PRO A 1 84 ? -6.042 3.471 10.510 1.00 83.19 84 PRO A N 1
ATOM 613 C CA . PRO A 1 84 ? -6.611 4.066 11.721 1.00 83.19 84 PRO A CA 1
ATOM 614 C C . PRO A 1 84 ? -5.629 4.996 12.451 1.00 83.19 84 PRO A C 1
ATOM 616 O O . PRO A 1 84 ? -6.056 5.842 13.236 1.00 83.19 84 PRO A O 1
ATOM 619 N N . ASN A 1 85 ? -4.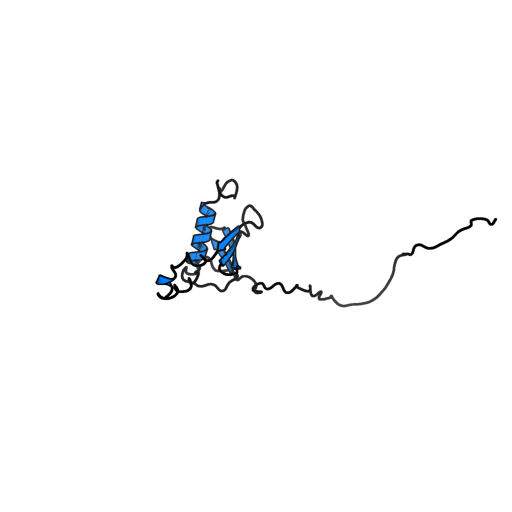326 4.857 12.188 1.00 78.62 85 ASN A N 1
ATOM 620 C CA . ASN A 1 85 ? -3.270 5.667 12.778 1.00 78.62 85 ASN A CA 1
ATOM 621 C C . ASN A 1 85 ? -2.539 6.483 11.687 1.00 78.62 85 ASN A C 1
ATOM 623 O O . ASN A 1 85 ? -1.777 5.907 10.908 1.00 78.62 85 ASN A O 1
ATOM 627 N N . PRO A 1 86 ? -2.767 7.808 11.593 1.00 80.19 86 PRO A N 1
ATOM 628 C CA . PRO A 1 86 ? -2.137 8.651 10.578 1.00 80.19 86 PRO A CA 1
ATOM 629 C C . PRO A 1 86 ? -0.605 8.646 10.661 1.00 80.19 86 PRO A C 1
ATOM 631 O O . PRO A 1 86 ? -0.032 8.919 11.714 1.00 80.19 86 PRO A O 1
ATOM 634 N N . GLY A 1 87 ? 0.058 8.394 9.529 1.00 81.81 87 GLY A N 1
ATOM 635 C CA . GLY A 1 87 ? 1.524 8.318 9.448 1.00 81.81 87 GLY A CA 1
ATOM 636 C C . GLY A 1 87 ? 2.111 7.005 9.971 1.00 81.81 87 GLY A C 1
ATOM 637 O O . GLY A 1 87 ? 3.318 6.918 10.191 1.00 81.81 87 GLY A O 1
ATOM 638 N N . TYR A 1 88 ? 1.266 5.999 10.200 1.00 85.19 88 TYR A N 1
ATOM 639 C CA . TYR A 1 88 ? 1.697 4.651 10.535 1.00 85.19 88 TYR A CA 1
ATOM 640 C C . TYR A 1 88 ? 2.068 3.861 9.277 1.00 85.19 88 TYR A C 1
ATOM 642 O O . TYR A 1 88 ? 1.646 4.181 8.168 1.00 85.19 88 TYR A O 1
ATOM 650 N N . GLY A 1 89 ? 2.875 2.823 9.447 1.00 87.19 89 GLY A N 1
ATOM 651 C CA . GLY A 1 89 ? 3.446 2.078 8.339 1.00 87.19 89 GLY A CA 1
ATOM 652 C C . GLY A 1 89 ? 4.527 1.121 8.812 1.00 87.19 89 GLY A C 1
ATOM 653 O O . GLY A 1 89 ? 4.749 0.961 10.014 1.00 87.19 89 GLY A O 1
ATOM 654 N N . PHE A 1 90 ? 5.215 0.500 7.865 1.00 89.69 90 PHE A N 1
ATOM 655 C CA . PHE A 1 90 ? 6.343 -0.381 8.144 1.00 89.69 90 PHE A CA 1
ATOM 656 C C . PHE A 1 90 ? 7.437 -0.197 7.095 1.00 89.69 90 PHE A C 1
ATOM 658 O O . PHE A 1 90 ? 7.200 0.323 6.008 1.00 89.69 90 PHE A O 1
ATOM 665 N N . SER A 1 91 ? 8.650 -0.625 7.426 1.00 85.88 91 SER A N 1
ATOM 666 C CA . SER A 1 91 ? 9.783 -0.601 6.507 1.00 85.88 91 SER A CA 1
ATOM 667 C C . SER A 1 91 ? 10.296 -2.015 6.315 1.00 85.88 91 SER A C 1
ATOM 669 O O . SER A 1 91 ? 10.503 -2.746 7.284 1.00 85.88 91 SER A O 1
ATOM 671 N N . GLU A 1 92 ? 10.554 -2.385 5.071 1.00 79.06 92 GLU A N 1
ATOM 672 C CA . GLU A 1 92 ? 11.254 -3.609 4.721 1.00 79.06 92 GLU A CA 1
ATOM 673 C C . GLU A 1 92 ? 12.696 -3.250 4.367 1.00 79.06 92 GLU A C 1
ATOM 675 O O . GLU A 1 92 ? 12.960 -2.582 3.370 1.00 79.06 92 GLU A O 1
ATOM 680 N N . GLY A 1 93 ? 13.651 -3.674 5.193 1.00 72.00 93 GLY A N 1
ATOM 681 C CA . GLY A 1 93 ? 15.059 -3.621 4.815 1.00 72.00 93 GLY A CA 1
ATOM 682 C C . GLY A 1 93 ? 15.370 -4.747 3.835 1.00 72.00 93 GLY A C 1
ATOM 683 O O . GLY A 1 93 ? 14.969 -5.892 4.050 1.00 72.00 93 GLY A O 1
ATOM 684 N N . ALA A 1 94 ? 16.144 -4.465 2.792 1.00 59.00 94 ALA A N 1
ATOM 685 C CA . ALA A 1 94 ? 16.861 -5.507 2.083 1.00 59.00 94 ALA A CA 1
ATOM 686 C C . ALA A 1 94 ? 17.686 -6.234 3.134 1.00 59.00 94 ALA A C 1
ATOM 688 O O . ALA A 1 94 ? 18.450 -5.613 3.873 1.00 59.00 94 ALA A O 1
ATOM 689 N N . LEU A 1 95 ? 17.513 -7.553 3.202 1.00 51.69 95 LEU A N 1
ATOM 690 C CA . LEU A 1 95 ? 18.425 -8.425 3.920 1.00 51.69 95 LEU A CA 1
ATOM 691 C C . LEU A 1 95 ? 19.832 -8.095 3.430 1.00 51.69 95 LEU A C 1
ATOM 693 O O . LEU A 1 95 ? 20.251 -8.527 2.351 1.00 51.69 95 LEU A O 1
ATOM 697 N N . GLU A 1 96 ? 20.529 -7.279 4.212 1.00 45.97 96 GLU A N 1
ATOM 698 C CA . GLU A 1 96 ? 21.910 -6.922 4.004 1.00 45.97 96 GLU A CA 1
ATOM 699 C C . GLU A 1 96 ? 22.682 -8.205 4.234 1.00 45.97 96 GLU A C 1
ATOM 701 O O . GLU A 1 96 ? 22.991 -8.575 5.358 1.00 45.97 96 GLU A O 1
ATOM 706 N N . THR A 1 97 ? 22.843 -8.948 3.139 1.00 46.62 97 THR A N 1
ATOM 707 C CA . THR A 1 97 ? 23.729 -10.090 2.976 1.00 46.62 97 THR A CA 1
ATOM 708 C C . THR A 1 97 ? 23.861 -10.878 4.275 1.00 46.62 97 THR A C 1
ATOM 710 O O . THR A 1 97 ? 24.865 -10.729 4.970 1.00 46.62 97 THR A O 1
ATOM 713 N N . ALA A 1 98 ? 22.856 -11.702 4.613 1.00 45.59 98 ALA A N 1
ATOM 714 C CA . ALA A 1 98 ? 23.049 -12.767 5.594 1.00 45.59 98 ALA A CA 1
ATOM 715 C C . ALA A 1 98 ? 24.406 -13.393 5.278 1.00 45.59 98 ALA A C 1
ATOM 717 O O . ALA A 1 98 ? 24.599 -13.877 4.161 1.00 45.59 98 ALA A O 1
ATOM 718 N N . GLN A 1 99 ? 25.350 -13.181 6.197 1.00 46.28 99 GLN A N 1
ATOM 719 C CA . GLN A 1 99 ? 26.788 -13.237 5.976 1.00 46.28 99 GLN A CA 1
ATOM 720 C C . GLN A 1 99 ? 27.116 -14.443 5.113 1.00 46.28 99 GLN A C 1
ATOM 722 O O . GLN A 1 99 ? 27.104 -15.573 5.594 1.00 46.28 99 GLN A O 1
ATOM 727 N N . VAL A 1 100 ? 27.354 -14.211 3.821 1.00 51.22 100 VAL A N 1
ATOM 728 C CA . VAL A 1 100 ? 27.888 -15.258 2.965 1.00 51.22 100 VAL A CA 1
ATOM 729 C C . VAL A 1 100 ? 29.278 -15.502 3.542 1.00 51.22 100 VAL A C 1
ATOM 731 O O . VAL A 1 100 ? 30.074 -14.557 3.554 1.00 51.22 100 VAL A O 1
ATOM 734 N N . PRO A 1 101 ? 29.573 -16.700 4.083 1.00 52.81 101 PRO A N 1
ATOM 735 C CA . PRO A 1 101 ? 30.913 -17.012 4.558 1.00 52.81 101 PRO A CA 1
ATOM 736 C C . PRO A 1 101 ? 31.908 -16.631 3.455 1.00 52.81 101 PRO A C 1
ATOM 738 O O . PRO A 1 101 ? 31.600 -16.811 2.275 1.00 52.81 101 PRO A O 1
ATOM 741 N N . ALA A 1 102 ? 33.047 -16.018 3.786 1.00 57.06 102 ALA A N 1
ATOM 742 C CA . ALA A 1 102 ? 33.966 -15.460 2.780 1.00 57.06 102 ALA A CA 1
ATOM 743 C C . ALA A 1 102 ? 34.388 -16.499 1.711 1.00 57.06 102 ALA A C 1
ATOM 745 O O . ALA A 1 102 ? 34.648 -16.165 0.557 1.00 57.06 102 ALA A O 1
ATOM 746 N N . ASP A 1 103 ? 34.360 -17.775 2.087 1.00 56.56 103 ASP A N 1
ATOM 747 C CA . ASP A 1 103 ? 34.543 -18.989 1.292 1.00 56.56 103 ASP A CA 1
ATOM 748 C C . ASP A 1 103 ? 33.436 -19.273 0.249 1.00 56.56 103 ASP A C 1
ATOM 750 O O . ASP A 1 103 ? 33.642 -20.053 -0.681 1.00 56.56 103 ASP A O 1
ATOM 754 N N . GLN A 1 104 ? 32.281 -18.614 0.340 1.00 53.91 104 GLN A N 1
ATOM 755 C CA . GLN A 1 104 ? 31.144 -18.718 -0.584 1.00 53.91 104 GLN A CA 1
ATOM 756 C C . GLN A 1 104 ? 30.934 -17.433 -1.410 1.00 53.91 104 GLN A C 1
ATOM 758 O O . GLN A 1 104 ? 30.141 -17.444 -2.351 1.00 53.91 104 GLN A O 1
ATOM 763 N N . ALA A 1 105 ? 31.670 -16.347 -1.130 1.00 55.53 105 ALA A N 1
ATOM 764 C CA . ALA A 1 105 ? 31.542 -15.053 -1.817 1.00 55.53 105 ALA A CA 1
ATOM 765 C C . ALA A 1 105 ? 31.923 -15.091 -3.316 1.00 55.53 105 ALA A C 1
ATOM 767 O O . ALA A 1 105 ? 31.600 -14.175 -4.072 1.00 55.53 105 ALA A O 1
ATOM 768 N N . THR A 1 106 ? 32.581 -16.162 -3.771 1.00 55.09 106 THR A N 1
ATOM 769 C CA . THR A 1 106 ? 32.897 -16.414 -5.189 1.00 55.09 106 THR A CA 1
ATOM 770 C C . THR A 1 106 ? 31.773 -17.124 -5.951 1.00 55.09 106 THR A C 1
ATOM 772 O O . THR A 1 106 ? 31.777 -17.132 -7.185 1.00 55.09 106 THR A O 1
ATOM 775 N N . LYS A 1 107 ? 30.765 -17.682 -5.265 1.00 55.31 107 LYS A N 1
ATOM 776 C CA . LYS A 1 107 ? 29.551 -18.184 -5.916 1.00 55.31 107 LYS A CA 1
ATOM 777 C C . LYS A 1 107 ? 28.638 -16.997 -6.159 1.00 55.31 107 LYS A C 1
ATOM 779 O O . LYS A 1 107 ? 28.019 -16.510 -5.227 1.00 55.31 107 LYS A O 1
ATOM 784 N N . ARG A 1 108 ? 28.635 -16.529 -7.415 1.00 50.69 108 ARG A N 1
ATOM 785 C CA . ARG A 1 108 ? 27.679 -15.595 -8.039 1.00 50.69 108 ARG A CA 1
ATOM 786 C C . ARG A 1 108 ? 26.835 -14.832 -7.019 1.00 50.69 108 ARG A C 1
ATOM 788 O O . ARG A 1 108 ? 25.875 -15.400 -6.503 1.00 50.69 108 ARG A O 1
ATOM 795 N N . ARG A 1 109 ? 27.167 -13.550 -6.800 1.00 50.66 109 ARG A N 1
ATOM 796 C CA . ARG A 1 109 ? 26.296 -12.578 -6.118 1.00 50.66 109 ARG A CA 1
ATOM 797 C C . ARG A 1 109 ? 24.839 -12.951 -6.424 1.00 50.66 109 ARG A C 1
ATOM 799 O O . ARG A 1 109 ? 24.519 -13.017 -7.619 1.00 50.66 109 ARG A O 1
ATOM 806 N N . PRO A 1 110 ? 24.003 -13.255 -5.412 1.00 53.97 110 PRO A N 1
ATOM 807 C CA . PRO A 1 110 ? 22.602 -13.551 -5.654 1.00 53.97 110 PRO A CA 1
ATOM 808 C C . PRO A 1 110 ? 22.041 -12.463 -6.574 1.00 53.97 110 PRO A C 1
ATOM 810 O O . PRO A 1 110 ? 22.415 -11.294 -6.398 1.00 53.97 110 PRO A O 1
ATOM 813 N N . PRO A 1 111 ? 21.239 -12.811 -7.596 1.00 54.41 111 PRO A N 1
ATOM 814 C CA . PRO A 1 111 ? 20.621 -11.793 -8.434 1.00 54.41 111 PRO A CA 1
ATOM 815 C C . PRO A 1 111 ? 19.958 -10.757 -7.524 1.00 54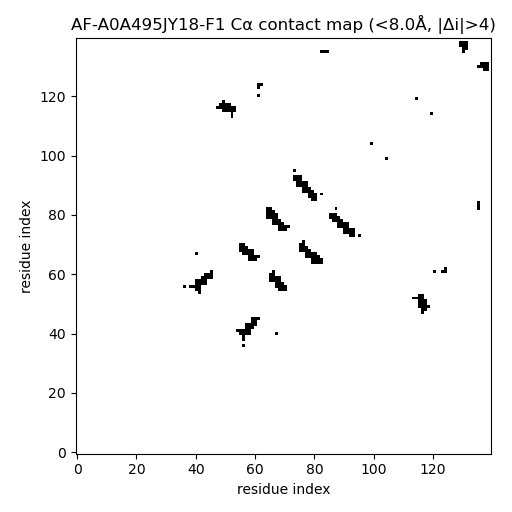.41 111 PRO A C 1
ATOM 817 O O . PRO A 1 111 ? 19.374 -11.129 -6.502 1.00 54.41 111 PRO A O 1
ATOM 820 N N . ARG A 1 112 ? 20.098 -9.462 -7.857 1.00 56.81 112 ARG A N 1
ATOM 821 C CA . ARG A 1 112 ? 19.318 -8.411 -7.186 1.00 56.81 112 ARG A CA 1
ATOM 822 C C . ARG A 1 112 ? 17.869 -8.893 -7.202 1.00 56.81 112 ARG A C 1
ATOM 824 O O . ARG A 1 112 ? 17.360 -9.188 -8.284 1.00 56.81 112 ARG A O 1
ATOM 831 N N . ARG A 1 113 ? 17.256 -9.040 -6.025 1.00 65.00 113 ARG A N 1
ATOM 832 C CA . ARG A 1 113 ? 15.816 -9.281 -5.956 1.00 65.00 113 ARG A CA 1
ATOM 833 C C . ARG A 1 113 ? 15.167 -8.089 -6.650 1.00 65.00 113 ARG A C 1
ATOM 835 O O . ARG A 1 113 ? 15.533 -6.948 -6.379 1.00 65.00 113 ARG A O 1
ATOM 842 N N . VAL A 1 114 ? 14.363 -8.382 -7.663 1.00 70.81 114 VAL A N 1
ATOM 843 C CA . VAL A 1 114 ? 13.536 -7.378 -8.317 1.00 70.81 114 VAL A CA 1
ATOM 844 C C . VAL A 1 114 ? 12.213 -7.453 -7.588 1.00 70.81 114 VAL A C 1
ATOM 846 O O . VAL A 1 114 ? 11.567 -8.499 -7.621 1.00 70.81 114 VAL A O 1
ATOM 849 N N . ASP A 1 115 ? 11.865 -6.384 -6.890 1.00 85.50 115 ASP A N 1
ATOM 850 C CA . ASP A 1 115 ? 10.649 -6.346 -6.096 1.00 85.50 115 ASP A CA 1
ATOM 851 C C . ASP A 1 115 ? 9.475 -6.034 -7.028 1.00 85.50 115 ASP A C 1
ATOM 853 O O . ASP A 1 115 ? 9.432 -5.005 -7.709 1.00 85.50 115 ASP A O 1
ATOM 857 N N . THR A 1 116 ? 8.568 -6.999 -7.148 1.00 91.38 116 THR A N 1
ATOM 858 C CA . THR A 1 116 ? 7.406 -6.928 -8.036 1.00 91.38 116 THR A CA 1
ATOM 859 C C . THR A 1 116 ? 6.158 -6.500 -7.265 1.00 91.38 116 THR A C 1
ATOM 861 O O . THR A 1 116 ? 6.132 -6.518 -6.034 1.00 91.38 116 THR A O 1
ATOM 864 N N . LEU A 1 117 ? 5.074 -6.158 -7.967 1.00 92.25 117 LEU A N 1
ATOM 865 C CA . LEU A 1 117 ? 3.782 -5.875 -7.329 1.00 92.25 117 LEU A CA 1
ATOM 866 C C . LEU A 1 117 ? 3.307 -7.018 -6.426 1.00 92.25 117 LEU A C 1
ATOM 868 O O . LEU A 1 117 ? 2.756 -6.749 -5.362 1.00 92.25 117 LEU A O 1
ATOM 872 N N . GLY A 1 118 ? 3.556 -8.272 -6.805 1.00 91.75 118 GLY A N 1
ATOM 873 C CA . GLY A 1 118 ? 3.232 -9.436 -5.983 1.00 91.75 118 GLY A CA 1
ATOM 874 C C . GLY A 1 118 ? 3.986 -9.451 -4.653 1.00 91.75 118 GLY A C 1
ATOM 875 O O . GLY A 1 118 ? 3.390 -9.769 -3.623 1.00 91.75 118 GLY A O 1
ATOM 876 N N . HIS A 1 119 ? 5.263 -9.049 -4.660 1.00 91.75 119 HIS A N 1
ATOM 877 C CA . HIS A 1 119 ? 6.058 -8.876 -3.439 1.00 91.75 119 HIS A CA 1
ATOM 878 C C . HIS A 1 119 ? 5.423 -7.820 -2.531 1.00 91.75 119 HIS A C 1
ATOM 880 O O . HIS A 1 119 ? 5.027 -8.136 -1.413 1.00 91.75 119 HIS A O 1
ATOM 886 N N . TYR A 1 120 ? 5.194 -6.610 -3.051 1.00 92.62 120 TYR A N 1
ATOM 887 C CA . TYR A 1 120 ? 4.599 -5.510 -2.282 1.00 92.62 120 TYR A CA 1
ATOM 888 C C . TYR A 1 120 ? 3.212 -5.846 -1.716 1.00 92.62 120 TYR A C 1
ATOM 890 O O . TYR A 1 120 ? 2.921 -5.551 -0.558 1.00 92.62 120 TYR A O 1
ATOM 898 N N . ARG A 1 121 ? 2.352 -6.493 -2.513 1.00 94.06 121 ARG A N 1
ATOM 899 C CA . ARG A 1 121 ? 1.019 -6.935 -2.071 1.00 94.06 121 ARG A CA 1
ATOM 900 C C . ARG A 1 121 ? 1.104 -7.963 -0.953 1.00 94.06 121 ARG A C 1
ATOM 902 O O . ARG A 1 121 ? 0.308 -7.893 -0.024 1.00 94.06 121 ARG A O 1
ATOM 909 N N . SER A 1 122 ? 2.038 -8.907 -1.050 1.00 92.50 122 SER A N 1
ATOM 910 C CA . SER A 1 122 ? 2.227 -9.937 -0.026 1.00 92.50 122 SER A CA 1
ATOM 911 C C . SER A 1 122 ? 2.719 -9.313 1.276 1.00 92.50 122 SER A C 1
ATOM 913 O O . SER A 1 122 ? 2.074 -9.513 2.297 1.00 92.50 122 SER A O 1
ATOM 915 N N . SER A 1 123 ? 3.739 -8.447 1.227 1.00 90.69 123 SER A N 1
ATOM 916 C CA . SER A 1 123 ? 4.234 -7.725 2.408 1.00 90.69 123 SER A CA 1
ATOM 917 C C . SER A 1 123 ? 3.138 -6.901 3.093 1.00 90.69 123 SER A C 1
ATOM 919 O O . SER A 1 123 ? 3.020 -6.923 4.316 1.00 90.69 123 SER A O 1
ATOM 921 N N . ILE A 1 124 ? 2.288 -6.210 2.320 1.00 91.75 124 ILE A N 1
ATOM 922 C CA . ILE A 1 124 ? 1.150 -5.458 2.871 1.00 91.75 124 ILE A CA 1
ATOM 923 C C . ILE A 1 124 ? 0.115 -6.393 3.506 1.00 91.75 124 ILE A C 1
ATOM 925 O O . ILE A 1 124 ? -0.371 -6.099 4.594 1.00 91.75 124 ILE A O 1
ATOM 929 N N . ARG A 1 125 ? -0.235 -7.514 2.862 1.00 92.88 125 ARG A N 1
ATOM 930 C CA . ARG A 1 125 ? -1.194 -8.478 3.430 1.00 92.88 125 ARG A CA 1
ATOM 931 C C . ARG A 1 125 ? -0.678 -9.114 4.708 1.00 92.88 125 ARG A C 1
ATOM 933 O O . ARG A 1 125 ? -1.439 -9.224 5.664 1.00 92.88 125 ARG A O 1
ATOM 940 N N . ASP A 1 126 ? 0.594 -9.489 4.730 1.00 89.75 12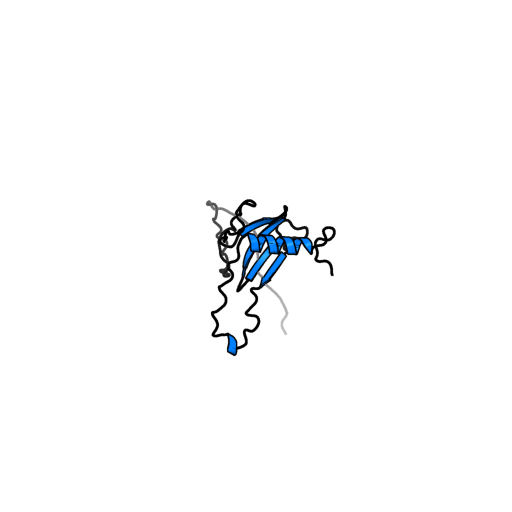6 ASP A N 1
ATOM 941 C CA . ASP A 1 126 ? 1.240 -10.056 5.909 1.00 89.75 126 ASP A CA 1
ATOM 942 C C . ASP A 1 126 ? 1.193 -9.047 7.062 1.00 89.75 126 ASP A C 1
ATOM 944 O O . ASP A 1 126 ? 0.726 -9.384 8.151 1.00 89.75 126 ASP A O 1
ATOM 948 N N . PHE A 1 127 ? 1.542 -7.783 6.796 1.00 89.25 127 PHE A N 1
ATOM 949 C CA . PHE A 1 127 ? 1.392 -6.696 7.763 1.00 89.25 127 PHE A CA 1
ATOM 950 C C . PHE A 1 127 ? -0.056 -6.564 8.255 1.00 89.25 127 PHE A C 1
ATOM 952 O O . PHE A 1 127 ? -0.296 -6.661 9.454 1.00 89.25 127 PHE A O 1
ATOM 959 N N . LEU A 1 128 ? -1.041 -6.433 7.362 1.00 88.75 128 LEU A N 1
ATOM 960 C CA . LEU A 1 128 ? -2.451 -6.299 7.750 1.00 88.75 128 LEU A CA 1
ATOM 961 C C . LEU A 1 128 ? -2.971 -7.505 8.544 1.00 88.75 128 LEU A C 1
ATOM 963 O O . LEU A 1 128 ? -3.803 -7.328 9.427 1.00 88.75 128 LEU A O 1
ATOM 967 N N . SER A 1 129 ? -2.477 -8.715 8.264 1.00 88.19 129 SER A N 1
ATOM 968 C CA . SER A 1 129 ? -2.847 -9.928 9.004 1.00 88.19 129 SER A CA 1
ATOM 969 C C . SER A 1 129 ? -2.291 -9.965 10.430 1.00 88.19 129 SER A C 1
ATOM 971 O O . SER A 1 129 ? -2.859 -10.636 11.287 1.00 88.19 129 SER A O 1
ATOM 973 N N . SER A 1 130 ? -1.194 -9.243 10.676 1.00 84.38 130 SER A N 1
ATOM 974 C CA . SER A 1 130 ? -0.570 -9.108 11.997 1.00 84.38 130 SER A CA 1
ATOM 975 C C . SER A 1 130 ? -1.134 -7.952 12.830 1.00 84.38 130 SER A C 1
ATOM 977 O O . SER A 1 130 ? -0.830 -7.847 14.017 1.00 84.38 130 SER A O 1
ATOM 979 N N . ILE A 1 131 ? -1.945 -7.083 12.220 1.00 85.19 131 ILE A N 1
ATOM 980 C CA . ILE A 1 131 ? -2.601 -5.967 12.898 1.00 85.19 131 ILE A CA 1
ATOM 981 C C . ILE A 1 131 ? -3.923 -6.439 13.513 1.00 85.19 131 ILE A C 1
ATOM 983 O O . ILE A 1 131 ? -4.774 -6.999 12.822 1.00 85.19 131 ILE A O 1
ATOM 987 N N . ASP A 1 132 ? -4.136 -6.131 14.793 1.00 79.56 132 ASP A N 1
ATOM 988 C CA . ASP A 1 132 ? -5.437 -6.283 15.443 1.00 79.56 132 ASP A CA 1
ATOM 989 C C . ASP A 1 132 ? -6.448 -5.327 14.788 1.00 79.56 132 ASP A C 1
ATOM 991 O O . ASP A 1 132 ? -6.268 -4.103 14.836 1.00 79.56 132 ASP A O 1
ATOM 995 N N . PRO A 1 133 ? -7.548 -5.834 14.206 1.00 73.81 133 PRO A N 1
ATOM 996 C CA . PRO A 1 133 ? -8.543 -4.995 13.547 1.00 73.81 133 PRO A CA 1
ATOM 997 C C . PRO A 1 133 ? -9.284 -4.048 14.507 1.00 73.81 133 PRO A C 1
ATOM 999 O O . PRO A 1 133 ? -9.874 -3.068 14.052 1.00 73.81 133 PRO A O 1
ATOM 1002 N N . ASN A 1 134 ? -9.283 -4.321 15.815 1.00 73.00 134 ASN A N 1
ATOM 1003 C CA . ASN A 1 134 ? -9.949 -3.490 16.818 1.00 73.00 134 ASN A CA 1
ATOM 1004 C C . ASN A 1 134 ? -9.083 -2.310 17.266 1.00 73.00 134 ASN A C 1
ATOM 1006 O O . ASN A 1 134 ? -9.624 -1.256 17.606 1.00 73.00 134 ASN A O 1
ATOM 1010 N N . THR A 1 135 ? -7.758 -2.482 17.295 1.00 74.75 135 THR A N 1
ATOM 1011 C CA . THR A 1 135 ? -6.828 -1.465 17.811 1.00 74.75 135 THR A CA 1
ATOM 1012 C C . THR A 1 135 ? -5.987 -0.804 16.721 1.00 74.75 135 THR A C 1
ATOM 1014 O O . THR A 1 135 ? -5.574 0.342 16.896 1.00 74.75 135 THR A O 1
ATOM 1017 N N . GLY A 1 136 ? -5.774 -1.467 15.582 1.00 70.94 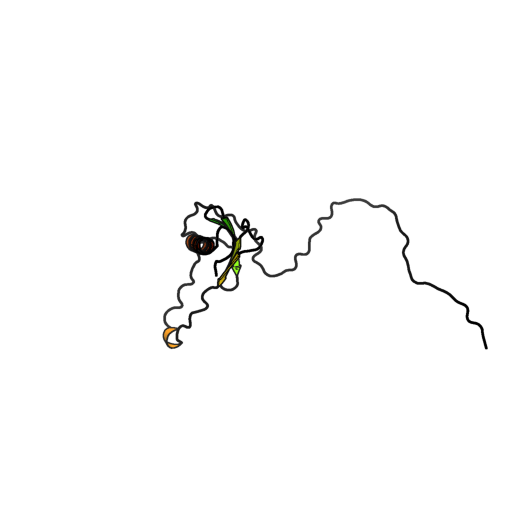136 GLY A N 1
ATOM 1018 C CA . GLY A 1 136 ? -4.934 -0.971 14.492 1.00 70.94 136 GLY A CA 1
ATOM 1019 C C . GLY A 1 136 ? -3.430 -1.084 14.762 1.00 70.94 136 GLY A C 1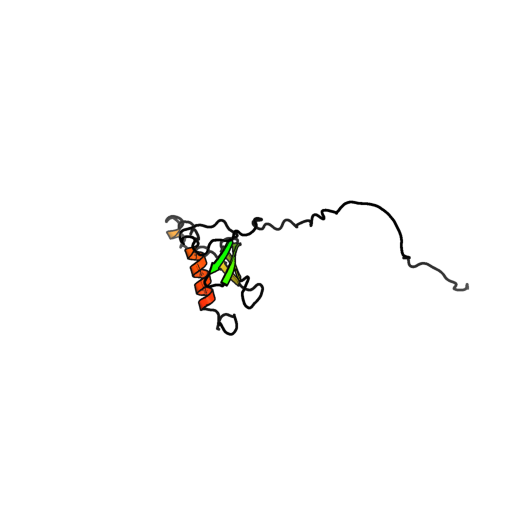
ATOM 1020 O O . GLY A 1 136 ? -2.648 -0.467 14.040 1.00 70.94 136 GLY A O 1
ATOM 1021 N N . TYR A 1 137 ? -3.030 -1.849 15.782 1.00 75.69 137 TYR A N 1
ATOM 1022 C CA . TYR A 1 137 ? -1.636 -2.103 16.153 1.00 75.69 137 TYR A CA 1
ATOM 1023 C C . TYR A 1 137 ? -1.285 -3.585 16.006 1.00 75.69 137 TYR A C 1
ATOM 1025 O O . TYR A 1 137 ? -2.170 -4.434 15.959 1.00 75.69 137 TYR A O 1
ATOM 1033 N N . LEU A 1 138 ? 0.015 -3.883 15.939 1.00 75.06 138 LEU A N 1
ATOM 1034 C CA . LEU A 1 138 ? 0.516 -5.255 16.028 1.00 75.06 138 LEU A CA 1
ATOM 1035 C C . LEU A 1 138 ? 0.157 -5.822 17.407 1.00 75.06 138 LEU A C 1
ATOM 1037 O O . LEU A 1 138 ? 0.420 -5.163 18.417 1.00 75.06 138 LEU A O 1
ATOM 1041 N N . GLU A 1 139 ? -0.452 -7.007 17.446 1.00 63.56 139 GLU A N 1
ATOM 1042 C CA . GLU A 1 139 ? -0.632 -7.746 18.703 1.00 63.56 139 GLU A CA 1
ATOM 1043 C C . GLU A 1 139 ? 0.753 -8.158 19.247 1.00 63.56 139 GLU A C 1
ATOM 1045 O O . GLU A 1 139 ? 1.616 -8.570 18.470 1.00 63.56 139 GLU A O 1
ATOM 1050 N N . ASP A 1 140 ? 0.980 -7.978 20.555 1.00 56.47 140 ASP A N 1
ATOM 1051 C CA . ASP A 1 140 ? 2.217 -8.372 21.267 1.00 56.47 140 ASP A CA 1
ATOM 1052 C C . ASP A 1 140 ? 2.337 -9.899 21.424 1.00 56.47 140 ASP A C 1
ATOM 1054 O O . ASP A 1 140 ? 1.308 -10.543 21.748 1.00 56.47 140 ASP A O 1
#

pLDDT: mean 70.25, std 20.27, range [36.06, 94.56]

Secondary structure (DSSP, 8-state):
-PPP----------------------------------SPPEEPPTTS-TT----SSEEEEETTEEEEEEEETTEEEEEETTSSSTT-EEEEE--------GGGTTS--PPPP---HHHHHHHHHHHHHHB-TTTSSB--

Solvent-accessible surface area (backbone atoms only — not comparable to full-atom values): 938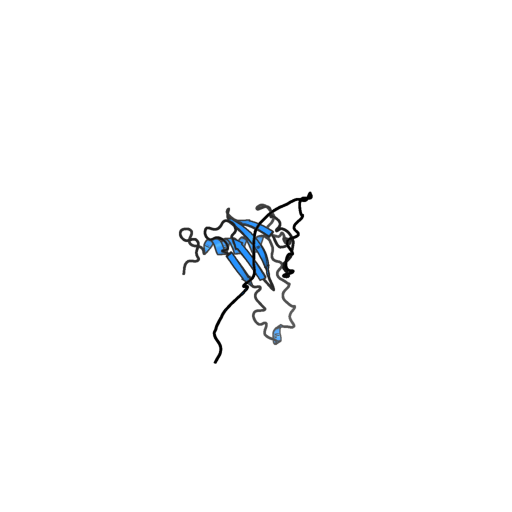8 Å² total; per-residue (Å²): 138,85,85,92,82,88,89,87,84,85,81,85,85,84,85,83,88,81,89,82,82,86,77,88,77,82,74,76,72,82,74,75,90,65,98,58,89,88,59,81,57,44,75,50,63,74,84,56,60,44,84,42,69,73,76,74,34,27,32,44,54,54,99,90,43,38,30,42,37,36,79,44,97,61,31,37,38,36,38,28,74,72,51,93,50,85,88,36,65,55,70,47,68,51,79,77,62,76,76,63,54,81,92,49,64,80,61,67,76,75,74,79,82,76,74,22,46,44,52,56,50,48,57,50,50,55,51,57,71,49,32,37,88,90,77,66,40,69,71,132

Sequence (140 aa):
MSPRSPLPHACLPPAPSDSGTGFPSTSEVRQTVTSSNTGPPVQIDPAAPDDTVPPLPIILTVDGQTFTITERDGGHDYNWDNGPNPGYGFSEGALETAQVPADQATKRRPPRRVDTLGHYRSSIRDFLSSIDPNTGYLED

Organism: Williamsia marianensis (NCBI:txid85044)

Radius of gyration: 28.22 Å; Cα contacts (8 Å, |Δi|>4): 141; chains: 1; bounding box: 44×86×57 Å

Nearest PDB structures (foldseek):
  8ehd-assembly1_A  TM=6.148E-01  e=7.925E+00  Tannerella forsythia